Protein AF-A0A9P4JT35-F1 (afdb_monomer_lite)

Foldseek 3Di:
DDDDDPPDPVVVVVVVVCVVCVVVVVVVQPPWDKDKDADDPVRLVVVVVVVCVVPPPQDPDVVSSPVVCLVRIDMDTDHPDLVCVVVVVVVCPVQFPPKAKDAPPDDAQDVQFDQPDPPVVDGRTANHPPDDDTDIGTDDDPPPD

Radius of gyration: 22.61 Å; chains: 1; bounding box: 46×44×70 Å

InterPro domains:
  IPR043519 Nucleotidyltransferase superfamily [G3DSA:3.30.460.10] (8-145)
  IPR043519 Nucleotidyltransferase superfamily [SSF81301] (45-140)

pLDDT: mean 72.27, std 14.77, range [38.88, 90.81]

Organism: NCBI:txid1513339

Secondary structure (DSSP, 8-state):
--------HHHHHHHHHHHHHHHHHHHHHT--EEEEEEPPHHHHHHHHHHHHHHSTT--SSHHHHHHH-TTSEEEEEE-SSGGGHHHHHHHHHHH-EEEEEE--TTT---TT--B----TTS--B-SSTT----EEEEEPPTT--

Structure (mmCIF, N/CA/C/O backbone):
data_AF-A0A9P4JT35-F1
#
_entry.id   AF-A0A9P4JT35-F1
#
loop_
_atom_site.group_PDB
_atom_site.id
_atom_site.type_symbol
_atom_site.label_atom_id
_atom_site.label_alt_id
_atom_site.label_comp_id
_atom_site.label_asym_id
_atom_site.label_entity_id
_atom_site.label_seq_id
_atom_site.pdbx_PDB_ins_code
_atom_site.Cartn_x
_atom_site.Cartn_y
_atom_site.Cartn_z
_atom_site.occupancy
_atom_site.B_iso_or_equiv
_atom_site.auth_seq_id
_atom_site.auth_comp_id
_atom_site.auth_asym_id
_atom_site.auth_atom_id
_atom_site.pdbx_PDB_model_num
ATOM 1 N N . MET A 1 1 ? 5.284 7.180 -50.485 1.00 39.78 1 MET A N 1
ATOM 2 C CA . MET A 1 1 ? 6.537 7.867 -50.864 1.00 39.78 1 MET A CA 1
ATOM 3 C C . MET A 1 1 ? 7.681 7.012 -50.351 1.00 39.78 1 MET A C 1
ATOM 5 O O . MET A 1 1 ? 7.661 6.672 -49.177 1.00 39.78 1 MET A O 1
ATOM 9 N N . ALA A 1 2 ? 8.564 6.560 -51.241 1.00 40.94 2 ALA A N 1
ATOM 10 C CA . ALA A 1 2 ? 9.628 5.609 -50.933 1.00 40.94 2 ALA A CA 1
ATOM 11 C C . ALA A 1 2 ? 10.701 6.253 -50.041 1.00 40.94 2 ALA A C 1
ATOM 13 O O . ALA A 1 2 ? 11.252 7.295 -50.391 1.00 40.94 2 ALA A O 1
ATOM 14 N N . THR A 1 3 ? 10.994 5.642 -48.894 1.00 49.69 3 THR A N 1
ATOM 15 C CA . THR A 1 3 ? 12.192 5.942 -48.106 1.00 49.69 3 THR A CA 1
ATOM 16 C C . THR A 1 3 ? 13.380 5.336 -48.843 1.00 49.69 3 THR A C 1
ATOM 18 O O . THR A 1 3 ? 13.574 4.123 -48.817 1.00 49.69 3 THR A O 1
ATOM 21 N N . ASN A 1 4 ? 14.130 6.165 -49.569 1.00 50.03 4 ASN A N 1
ATOM 22 C CA . ASN A 1 4 ? 15.387 5.748 -50.181 1.00 50.03 4 ASN A CA 1
ATOM 23 C C . ASN A 1 4 ? 16.325 5.217 -49.090 1.00 50.03 4 ASN A C 1
ATOM 25 O O . ASN A 1 4 ? 16.612 5.919 -48.120 1.00 50.03 4 ASN A O 1
ATOM 29 N N . GLY A 1 5 ? 16.744 3.962 -49.259 1.00 60.47 5 GLY A N 1
ATOM 30 C CA . GLY A 1 5 ? 17.575 3.211 -48.330 1.00 60.47 5 GLY A CA 1
ATOM 31 C C . GLY A 1 5 ? 18.949 3.839 -48.145 1.00 60.47 5 GLY A C 1
ATOM 32 O O . GLY A 1 5 ? 19.804 3.765 -49.025 1.00 60.47 5 GLY A O 1
ATOM 33 N N . PHE A 1 6 ? 19.156 4.426 -46.973 1.00 59.66 6 PHE A N 1
ATOM 34 C CA . PHE A 1 6 ? 20.478 4.584 -46.391 1.00 59.66 6 PHE A CA 1
ATOM 35 C C . PHE A 1 6 ? 20.565 3.579 -45.240 1.00 59.66 6 PHE A C 1
ATOM 37 O O . PHE A 1 6 ? 20.232 3.894 -44.100 1.00 59.66 6 PHE A O 1
ATOM 44 N N . GLU A 1 7 ? 20.901 2.333 -45.570 1.00 67.69 7 GLU A N 1
ATOM 45 C CA . GLU A 1 7 ? 21.191 1.299 -44.576 1.00 67.69 7 GLU A CA 1
ATOM 46 C C . GLU A 1 7 ? 22.611 1.540 -44.064 1.00 67.69 7 GLU A C 1
ATOM 48 O O . GLU A 1 7 ? 23.594 1.274 -44.758 1.00 67.69 7 GLU A O 1
ATOM 53 N N . ASP A 1 8 ? 22.724 2.118 -42.870 1.00 81.94 8 ASP A N 1
ATOM 54 C CA . ASP A 1 8 ? 24.012 2.284 -42.208 1.00 81.94 8 ASP A CA 1
ATOM 55 C C . ASP A 1 8 ? 24.445 0.919 -41.630 1.00 81.94 8 ASP A C 1
ATOM 57 O O . ASP A 1 8 ? 23.767 0.383 -40.746 1.00 81.94 8 ASP A O 1
ATOM 61 N N . PRO A 1 9 ? 25.577 0.340 -42.077 1.00 83.81 9 PRO A N 1
ATOM 62 C CA . PRO A 1 9 ? 26.023 -0.978 -41.625 1.00 83.81 9 PRO A CA 1
ATOM 63 C C . PRO A 1 9 ? 26.273 -1.068 -40.114 1.00 83.81 9 PRO A C 1
ATOM 65 O O . PRO A 1 9 ? 26.230 -2.163 -39.545 1.00 83.81 9 PRO A O 1
ATOM 68 N N . LEU A 1 10 ? 26.564 0.057 -39.454 1.00 80.00 10 LEU A N 1
ATOM 69 C CA . LEU A 1 10 ? 26.692 0.136 -38.002 1.00 80.00 10 LEU A CA 1
ATOM 70 C C . LEU A 1 10 ? 25.318 0.022 -37.335 1.00 80.00 10 LEU A C 1
ATOM 72 O O . LEU A 1 10 ? 25.184 -0.700 -36.347 1.00 80.00 10 LEU A O 1
ATOM 76 N N . VAL A 1 11 ? 24.311 0.707 -37.883 1.00 79.56 11 VAL A N 1
ATOM 77 C CA . VAL A 1 11 ? 22.934 0.687 -37.372 1.00 79.56 11 VAL A CA 1
ATOM 78 C C . VAL A 1 11 ? 22.334 -0.706 -37.529 1.00 79.56 11 VAL A C 1
ATOM 80 O O . VAL A 1 11 ? 21.829 -1.249 -36.552 1.00 79.56 11 VAL A O 1
ATOM 83 N N . GLU A 1 12 ? 22.483 -1.341 -38.692 1.00 84.44 12 GLU A N 1
ATOM 84 C CA . GLU A 1 12 ? 21.973 -2.701 -38.919 1.00 84.44 12 GLU A CA 1
ATOM 85 C C . GLU A 1 12 ? 22.660 -3.737 -38.020 1.00 84.44 12 GLU A C 1
ATOM 87 O O . GLU A 1 12 ? 22.011 -4.593 -37.414 1.00 84.44 12 GLU A O 1
ATOM 92 N N . ARG A 1 13 ? 23.983 -3.617 -37.837 1.00 81.38 13 ARG A N 1
ATOM 93 C CA . ARG A 1 13 ? 24.727 -4.473 -36.903 1.00 81.38 13 ARG A CA 1
ATOM 94 C C . ARG A 1 13 ? 24.270 -4.267 -35.462 1.00 81.38 13 ARG A C 1
ATOM 96 O O . ARG A 1 13 ? 24.137 -5.241 -34.721 1.00 81.38 13 ARG A O 1
ATOM 103 N N . PHE A 1 14 ? 24.034 -3.020 -35.063 1.00 81.94 14 PHE A N 1
ATOM 104 C CA . PHE A 1 14 ? 23.521 -2.701 -33.738 1.00 81.94 14 PHE A CA 1
ATOM 105 C C . PHE A 1 14 ? 22.111 -3.261 -33.534 1.00 81.94 14 PHE A C 1
ATOM 107 O O . PHE A 1 14 ? 21.860 -3.866 -32.499 1.00 81.94 14 PHE A O 1
ATOM 114 N N . LEU A 1 15 ? 21.204 -3.117 -34.503 1.00 79.06 15 LEU A N 1
ATOM 115 C CA . LEU A 1 15 ? 19.829 -3.618 -34.408 1.00 79.06 15 LEU A CA 1
ATOM 116 C C . LEU A 1 15 ? 19.773 -5.150 -34.346 1.00 79.06 15 LEU A C 1
ATOM 118 O O . LEU A 1 15 ? 19.041 -5.697 -33.517 1.00 79.06 15 LEU A O 1
ATOM 122 N N . ALA A 1 16 ? 20.596 -5.848 -35.134 1.00 79.31 16 ALA A N 1
ATOM 123 C CA . ALA A 1 16 ? 20.735 -7.303 -35.052 1.00 79.31 16 ALA A CA 1
ATOM 124 C C . ALA A 1 16 ? 21.187 -7.750 -33.648 1.00 79.31 16 ALA A C 1
ATOM 126 O O . ALA A 1 16 ? 20.568 -8.618 -33.032 1.00 79.31 16 ALA A O 1
ATOM 127 N N . GLN A 1 17 ? 22.202 -7.080 -33.089 1.00 73.44 17 GLN A N 1
ATOM 128 C CA . GLN A 1 17 ? 22.671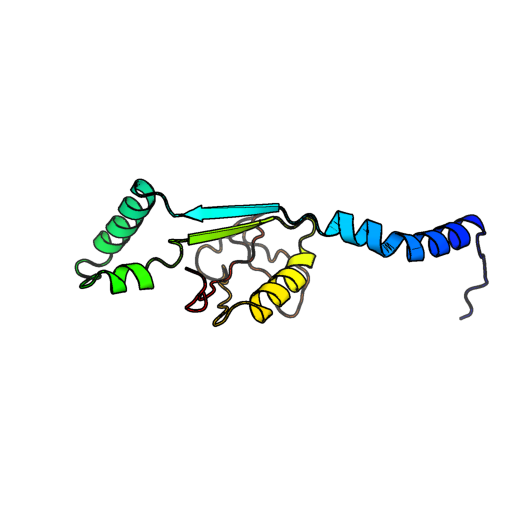 -7.330 -31.721 1.00 73.44 17 GLN A CA 1
ATOM 129 C C . GLN A 1 17 ? 21.651 -6.905 -30.657 1.00 73.44 17 GLN A C 1
ATOM 131 O O . GLN A 1 17 ? 21.573 -7.513 -29.590 1.00 73.44 17 GLN A O 1
ATOM 136 N N . TYR A 1 18 ? 20.867 -5.859 -30.907 1.00 73.44 18 TYR A N 1
ATOM 137 C CA . TYR A 1 18 ? 19.836 -5.384 -29.993 1.00 73.44 18 TYR A CA 1
ATOM 138 C C . TYR A 1 18 ? 18.710 -6.404 -29.863 1.00 73.44 18 TYR A C 1
ATOM 140 O O . TYR A 1 18 ? 18.263 -6.658 -28.749 1.00 73.44 18 TYR A O 1
ATOM 148 N N . HIS A 1 19 ? 18.281 -7.036 -30.959 1.00 62.81 19 HIS A N 1
ATOM 149 C CA . HIS A 1 19 ? 17.286 -8.107 -30.907 1.00 62.81 19 HIS A CA 1
ATOM 150 C C . HIS A 1 19 ? 17.749 -9.274 -30.024 1.00 62.81 19 HIS A C 1
ATOM 152 O O . HIS A 1 19 ? 16.988 -9.719 -29.161 1.00 62.81 19 HIS A O 1
ATOM 158 N N . GLU A 1 20 ? 19.007 -9.695 -30.157 1.00 66.00 20 GLU A N 1
ATOM 159 C CA . GLU A 1 20 ? 19.613 -10.750 -29.331 1.00 66.00 20 GLU A CA 1
ATOM 160 C C . GLU A 1 20 ? 19.746 -10.337 -27.854 1.00 66.00 20 GLU A C 1
ATOM 162 O O . GLU A 1 20 ? 19.465 -11.121 -26.947 1.00 66.00 20 GLU A O 1
ATOM 167 N N . ASN A 1 21 ? 20.097 -9.074 -27.596 1.00 62.62 21 ASN A N 1
ATOM 168 C CA . ASN A 1 21 ? 20.273 -8.528 -26.247 1.00 62.62 21 ASN A CA 1
ATOM 169 C C . ASN A 1 21 ? 18.989 -7.943 -25.638 1.00 62.62 21 ASN A C 1
ATOM 171 O O . ASN A 1 21 ? 18.986 -7.511 -24.483 1.00 62.62 21 ASN A O 1
ATOM 175 N N . SER A 1 22 ? 17.875 -7.938 -26.368 1.00 65.06 22 SER A N 1
ATOM 176 C CA . SER A 1 22 ? 16.617 -7.319 -25.933 1.00 65.06 22 SER A CA 1
ATOM 177 C C . SER A 1 22 ? 16.113 -7.936 -24.628 1.00 65.06 22 SER A C 1
ATOM 179 O O . SER A 1 22 ? 15.671 -7.220 -23.732 1.00 65.06 22 SER A O 1
ATOM 181 N N . ALA A 1 23 ? 16.292 -9.248 -24.451 1.00 63.12 23 ALA A N 1
ATOM 182 C CA . ALA A 1 23 ? 15.984 -9.958 -23.213 1.00 63.12 23 ALA A CA 1
ATOM 183 C C . ALA A 1 23 ? 16.864 -9.514 -22.026 1.00 63.12 23 ALA A C 1
ATOM 185 O O . ALA A 1 23 ? 16.390 -9.465 -20.889 1.00 63.12 23 ALA A O 1
ATOM 186 N N . TYR A 1 24 ? 18.133 -9.168 -22.269 1.00 62.50 24 TYR A N 1
ATOM 187 C CA . TYR A 1 24 ? 19.043 -8.623 -21.256 1.00 62.50 24 TYR A CA 1
ATOM 188 C C . TYR A 1 24 ? 18.620 -7.210 -20.835 1.00 62.50 24 TYR A C 1
ATOM 190 O O . TYR A 1 24 ? 18.478 -6.942 -19.641 1.00 62.50 24 TYR A O 1
ATOM 198 N N . TYR A 1 25 ? 18.302 -6.337 -21.795 1.00 57.97 25 TYR A N 1
ATOM 199 C CA . TYR A 1 25 ? 17.776 -5.001 -21.500 1.00 57.97 25 TYR A CA 1
ATOM 200 C C . TYR A 1 25 ? 16.418 -5.061 -20.786 1.00 57.97 25 TYR A C 1
ATOM 202 O O . TYR A 1 25 ? 16.219 -4.379 -19.783 1.00 57.97 25 TYR A O 1
ATOM 210 N N . GLN A 1 26 ? 15.516 -5.951 -21.205 1.00 57.94 26 GLN A N 1
ATOM 211 C CA . GLN A 1 26 ? 14.250 -6.193 -20.507 1.00 57.94 26 GLN A CA 1
ATOM 212 C C . GLN A 1 26 ? 14.457 -6.723 -19.080 1.00 57.94 26 GLN A C 1
ATOM 214 O O . GLN A 1 26 ? 13.681 -6.393 -18.184 1.00 57.94 26 GLN A O 1
ATOM 219 N N . ARG A 1 27 ? 15.510 -7.512 -18.827 1.00 53.34 27 ARG A N 1
ATOM 220 C CA . ARG A 1 27 ? 15.873 -7.973 -17.477 1.00 53.34 27 ARG A CA 1
ATOM 221 C C . ARG A 1 27 ? 16.397 -6.848 -16.586 1.00 53.34 27 ARG A C 1
ATOM 223 O O . ARG A 1 27 ? 16.006 -6.807 -15.424 1.00 53.34 27 ARG A O 1
ATOM 230 N N . ILE A 1 28 ? 17.209 -5.926 -17.110 1.00 51.50 28 ILE A N 1
ATOM 231 C CA . ILE A 1 28 ? 17.636 -4.721 -16.371 1.00 51.50 28 ILE A CA 1
ATOM 232 C C . ILE A 1 28 ? 16.418 -3.865 -16.002 1.00 51.50 28 ILE A C 1
ATOM 234 O O . ILE A 1 28 ? 16.315 -3.361 -14.886 1.00 51.50 28 ILE A O 1
ATOM 238 N N . VAL A 1 29 ? 15.453 -3.755 -16.915 1.00 52.22 29 VAL A N 1
ATOM 239 C CA . VAL A 1 29 ? 14.215 -2.999 -16.696 1.00 52.22 29 VAL A CA 1
ATOM 240 C C . VAL A 1 29 ? 13.296 -3.647 -15.642 1.00 52.22 29 VAL A C 1
ATOM 242 O O . VAL A 1 29 ? 12.553 -2.943 -14.958 1.00 52.22 29 VAL A O 1
ATOM 245 N N . ARG A 1 30 ? 13.381 -4.969 -15.425 1.00 52.31 30 ARG A N 1
ATOM 246 C CA . ARG A 1 30 ? 12.601 -5.713 -14.410 1.00 52.31 30 ARG A CA 1
ATOM 247 C C . ARG A 1 30 ? 13.052 -5.504 -12.959 1.00 52.31 30 ARG A C 1
ATOM 249 O O . ARG A 1 30 ? 12.561 -6.200 -12.069 1.00 52.31 30 ARG A O 1
ATOM 256 N N . LEU A 1 31 ? 13.940 -4.551 -12.679 1.00 50.75 31 LEU A N 1
ATOM 257 C CA . LEU A 1 31 ? 14.322 -4.182 -11.315 1.00 50.75 31 LEU A CA 1
ATOM 258 C C . LEU A 1 31 ? 13.208 -3.369 -10.632 1.00 50.75 31 LEU A C 1
ATOM 260 O O . LEU A 1 31 ? 13.338 -2.173 -10.381 1.00 50.75 31 LEU A O 1
ATOM 264 N N . ALA A 1 32 ? 12.095 -4.027 -10.315 1.00 58.28 32 ALA A N 1
ATOM 265 C CA . ALA A 1 32 ? 11.129 -3.504 -9.363 1.00 58.28 32 ALA A CA 1
ATOM 266 C C . ALA A 1 32 ? 11.645 -3.791 -7.948 1.00 58.28 32 ALA A C 1
ATOM 268 O O . ALA A 1 32 ? 11.732 -4.944 -7.524 1.00 58.28 32 ALA A O 1
ATOM 269 N N . GLN A 1 33 ? 12.002 -2.743 -7.207 1.00 67.06 33 GLN A N 1
ATOM 270 C CA . GLN A 1 33 ? 12.303 -2.893 -5.786 1.00 67.06 33 GLN A CA 1
ATOM 271 C C . GLN A 1 33 ? 10.992 -2.946 -5.012 1.00 67.06 33 GLN A C 1
ATOM 273 O O . GLN A 1 33 ? 10.114 -2.104 -5.210 1.00 67.06 33 GLN A O 1
ATOM 278 N N . TYR A 1 34 ? 10.857 -3.918 -4.115 1.00 74.69 34 TYR A N 1
ATOM 279 C CA . TYR A 1 34 ? 9.683 -4.029 -3.263 1.00 74.69 34 TYR A CA 1
ATOM 280 C C . TYR A 1 34 ? 10.042 -3.847 -1.792 1.00 74.69 34 TYR A C 1
ATOM 282 O O . TYR A 1 34 ? 11.087 -4.275 -1.311 1.00 74.69 34 TYR A O 1
ATOM 290 N N . THR A 1 35 ? 9.150 -3.200 -1.053 1.00 77.38 35 THR A N 1
ATOM 291 C CA . THR A 1 35 ? 9.218 -3.109 0.408 1.00 77.38 35 THR A CA 1
ATOM 292 C C . THR A 1 35 ? 7.864 -3.486 0.973 1.00 77.38 35 THR A C 1
ATOM 294 O O . THR A 1 35 ? 6.854 -2.901 0.587 1.00 77.38 35 THR A O 1
ATOM 297 N N . TYR A 1 36 ? 7.829 -4.424 1.913 1.00 78.06 36 TYR A N 1
ATOM 298 C CA . TYR A 1 36 ? 6.613 -4.803 2.627 1.00 78.06 36 TYR A CA 1
ATOM 299 C C . TYR A 1 36 ? 6.709 -4.395 4.095 1.00 78.06 36 TYR A C 1
ATOM 301 O O . TYR A 1 36 ? 7.797 -4.276 4.656 1.00 78.06 36 TYR A O 1
ATOM 309 N N . TYR A 1 37 ? 5.565 -4.124 4.718 1.00 75.38 37 TYR A N 1
ATOM 310 C CA . TYR A 1 37 ? 5.516 -3.781 6.132 1.00 75.38 37 TYR A CA 1
ATOM 311 C C . TYR A 1 37 ? 4.180 -4.166 6.767 1.00 75.38 37 TYR A C 1
ATOM 313 O O . TYR A 1 37 ? 3.113 -4.017 6.167 1.00 75.38 37 TYR A O 1
ATOM 321 N N . GLY A 1 38 ? 4.257 -4.590 8.028 1.00 79.44 38 GLY A N 1
ATOM 322 C CA . GLY A 1 38 ? 3.132 -4.567 8.953 1.00 79.44 38 GLY A CA 1
ATOM 323 C C . GLY A 1 38 ? 3.008 -3.185 9.593 1.00 79.44 38 GLY A C 1
ATOM 324 O O . GLY A 1 38 ? 4.003 -2.500 9.858 1.00 79.44 38 GLY A O 1
ATOM 325 N N . LYS A 1 39 ? 1.782 -2.727 9.834 1.00 78.75 39 LYS A N 1
ATOM 326 C CA . LYS A 1 39 ? 1.552 -1.450 10.507 1.00 78.75 39 LYS A CA 1
ATOM 327 C C . LYS A 1 39 ? 2.045 -1.535 11.954 1.00 78.75 39 LYS A C 1
ATOM 329 O O . LYS A 1 39 ? 1.601 -2.389 12.710 1.00 78.75 39 LYS A O 1
ATOM 334 N N . SER A 1 40 ? 2.935 -0.627 12.359 1.00 84.75 40 SER A N 1
ATOM 335 C CA . SER A 1 40 ? 3.478 -0.663 13.721 1.00 84.75 40 SER A CA 1
ATOM 336 C C . SER A 1 40 ? 2.394 -0.411 14.784 1.00 84.75 40 SER A C 1
ATOM 338 O O . SER A 1 40 ? 1.514 0.434 14.555 1.00 84.75 40 SER A O 1
ATOM 340 N N . PRO A 1 41 ? 2.467 -1.060 15.966 1.00 87.19 41 PRO A N 1
ATOM 341 C CA . PRO A 1 41 ? 1.452 -0.914 17.012 1.00 87.19 41 PRO A CA 1
ATOM 342 C C . PRO A 1 41 ? 1.156 0.542 17.416 1.00 87.19 41 PRO A C 1
ATOM 344 O O . PRO A 1 41 ? -0.021 0.901 17.492 1.00 87.19 41 PRO A O 1
ATOM 347 N N . PRO A 1 42 ? 2.150 1.446 17.570 1.00 85.81 42 PRO A N 1
ATOM 348 C CA . PRO A 1 42 ? 1.870 2.847 17.897 1.00 85.81 42 PRO A CA 1
ATOM 349 C C . PRO A 1 42 ? 1.080 3.581 16.802 1.00 85.81 42 PRO A C 1
ATOM 351 O O . PRO A 1 42 ? 0.165 4.355 17.092 1.00 85.81 42 PRO A O 1
ATOM 354 N N . ARG A 1 43 ? 1.395 3.320 15.523 1.00 83.06 43 ARG A N 1
ATOM 355 C CA . ARG A 1 43 ? 0.698 3.929 14.375 1.00 83.06 43 ARG A CA 1
ATOM 356 C C . ARG A 1 43 ? -0.706 3.360 14.203 1.00 83.06 43 ARG A C 1
ATOM 358 O O . ARG A 1 43 ? -1.616 4.103 13.834 1.00 83.06 43 ARG A O 1
ATOM 365 N N . LEU A 1 44 ? -0.882 2.063 14.454 1.00 84.69 44 LEU A N 1
ATOM 366 C CA . LEU A 1 44 ? -2.190 1.416 14.449 1.00 84.69 44 LEU A CA 1
ATOM 367 C C . LEU A 1 44 ? -3.077 1.997 15.553 1.00 84.69 44 LEU A C 1
ATOM 369 O O . LEU A 1 44 ? -4.172 2.468 15.254 1.00 84.69 44 LEU A O 1
ATOM 373 N N . ARG A 1 45 ? -2.557 2.077 16.785 1.00 87.31 45 ARG A N 1
ATOM 374 C CA . ARG A 1 45 ? -3.245 2.682 17.930 1.00 87.31 45 ARG A CA 1
ATOM 375 C C . ARG A 1 45 ? -3.729 4.088 17.593 1.00 87.31 45 ARG A C 1
ATOM 377 O O . ARG A 1 45 ? -4.925 4.354 17.665 1.00 87.31 45 ARG A O 1
ATOM 384 N N . LYS A 1 46 ? -2.827 4.970 17.147 1.00 89.38 46 LYS A N 1
ATOM 385 C CA . LYS A 1 46 ? -3.180 6.343 16.753 1.00 89.38 46 LYS A CA 1
ATOM 386 C C . LYS A 1 46 ? -4.330 6.366 15.736 1.00 89.38 46 LYS A C 1
ATOM 388 O O . LYS A 1 46 ? -5.309 7.076 15.944 1.00 89.38 46 LYS A O 1
ATOM 393 N N . LYS A 1 47 ? -4.248 5.542 14.686 1.00 86.38 47 LYS A N 1
ATOM 394 C CA . LYS A 1 47 ? -5.255 5.481 13.618 1.00 86.38 47 LYS A CA 1
ATOM 395 C C . LYS A 1 47 ? -6.625 4.997 14.108 1.00 86.38 47 LYS A C 1
ATOM 397 O O . LYS A 1 47 ? -7.633 5.570 13.704 1.00 86.38 47 LYS A O 1
ATOM 402 N N . ILE A 1 48 ? -6.668 3.971 14.961 1.00 89.44 48 ILE A N 1
ATOM 403 C CA . ILE A 1 48 ? -7.915 3.447 15.544 1.00 89.44 48 ILE A CA 1
ATOM 404 C C . ILE A 1 48 ? -8.572 4.518 16.421 1.00 89.44 48 ILE A C 1
ATOM 406 O O . ILE A 1 48 ? -9.744 4.836 16.232 1.00 89.44 48 ILE A O 1
ATOM 410 N N . TYR A 1 49 ? -7.812 5.146 17.324 1.00 89.69 49 TYR A N 1
ATOM 411 C CA . TYR A 1 49 ? -8.356 6.175 18.215 1.00 89.69 49 TYR A CA 1
ATOM 412 C C . TYR A 1 49 ? -8.801 7.439 17.471 1.00 89.69 49 TYR A C 1
ATOM 414 O O . TYR A 1 49 ? -9.815 8.031 17.830 1.00 89.69 49 TYR A O 1
ATOM 422 N N . GLU A 1 50 ? -8.105 7.852 16.410 1.00 90.50 50 GLU A N 1
ATOM 423 C CA . GLU A 1 50 ? -8.563 8.950 15.547 1.00 90.50 50 GLU A CA 1
ATOM 424 C C . GLU A 1 50 ? -9.914 8.652 14.884 1.00 90.50 50 GLU A C 1
ATOM 426 O O . GLU A 1 50 ? -10.725 9.563 14.717 1.00 90.50 50 GLU A O 1
ATOM 431 N N . ARG A 1 51 ? -10.180 7.393 14.517 1.00 88.50 51 ARG A N 1
ATOM 432 C CA . ARG A 1 51 ? -11.472 6.980 13.951 1.00 88.50 51 ARG A CA 1
ATOM 433 C C . ARG A 1 51 ? -12.558 6.886 15.015 1.00 88.50 51 ARG A C 1
ATOM 435 O O . ARG A 1 51 ? -13.646 7.405 14.785 1.00 88.50 51 ARG A O 1
ATOM 442 N N . LEU A 1 52 ? -12.245 6.328 16.185 1.00 87.50 52 LEU A N 1
ATOM 443 C CA . LEU A 1 52 ? -13.164 6.292 17.328 1.00 87.50 52 LEU A CA 1
ATOM 444 C C . LEU A 1 52 ? -13.577 7.692 17.787 1.00 87.50 52 LEU A C 1
ATOM 446 O O . LEU A 1 52 ? -14.740 7.908 18.095 1.00 87.50 52 LEU A O 1
ATOM 450 N N . ARG A 1 53 ? -12.661 8.669 17.775 1.00 90.00 53 ARG A N 1
ATOM 451 C CA . ARG A 1 53 ? -12.995 10.069 18.089 1.00 90.00 53 ARG A CA 1
ATOM 452 C C . ARG A 1 53 ? -14.008 10.673 17.118 1.00 90.00 53 ARG A C 1
ATOM 454 O O . ARG A 1 53 ? -14.806 11.505 17.526 1.00 90.00 53 ARG A O 1
ATOM 461 N N . LYS A 1 54 ? -13.964 10.279 15.843 1.00 90.81 54 LYS A N 1
ATOM 462 C CA . LYS A 1 54 ? -14.900 10.757 14.812 1.00 90.81 54 LYS A CA 1
ATOM 463 C C . LYS A 1 54 ? -16.245 10.033 14.858 1.00 90.81 54 LYS A C 1
ATOM 465 O O . LYS A 1 54 ? -17.248 10.616 14.472 1.00 90.81 54 LYS A O 1
ATOM 470 N N . ALA A 1 55 ? -16.251 8.774 15.287 1.00 88.88 55 ALA A N 1
ATOM 471 C CA . ALA A 1 55 ? -17.446 7.948 15.408 1.00 88.88 55 ALA A CA 1
ATOM 472 C C . ALA A 1 55 ? -17.327 7.036 16.644 1.00 88.88 55 ALA A C 1
ATOM 474 O O . ALA A 1 55 ? -16.831 5.906 16.532 1.00 88.88 55 ALA A O 1
ATOM 475 N N . PRO A 1 56 ? -17.742 7.519 17.830 1.00 88.50 56 PRO A N 1
ATOM 476 C CA . PRO A 1 56 ? -17.755 6.709 19.043 1.00 88.50 56 PRO A CA 1
ATOM 477 C C . PRO A 1 56 ? -18.635 5.464 18.864 1.00 88.50 56 PRO A C 1
ATOM 479 O O . PRO A 1 56 ? -19.699 5.537 18.258 1.00 88.50 56 PRO A O 1
ATOM 482 N N . GLY A 1 57 ? -18.182 4.309 19.358 1.00 86.38 57 GLY A N 1
ATOM 483 C CA . GLY A 1 57 ? -18.922 3.042 19.240 1.00 86.38 57 GLY A CA 1
ATOM 484 C C . GLY A 1 57 ? -18.865 2.362 17.863 1.00 86.38 57 GLY A C 1
ATOM 485 O O . GLY A 1 57 ? -19.587 1.395 17.641 1.00 86.38 57 GLY A O 1
ATOM 486 N N . ARG A 1 58 ? -18.009 2.833 16.940 1.00 88.75 58 ARG A N 1
ATOM 487 C CA . ARG A 1 58 ? -17.851 2.261 15.585 1.00 88.75 58 ARG A CA 1
ATOM 488 C C . ARG A 1 58 ? -17.443 0.784 15.566 1.00 88.75 58 ARG A C 1
ATOM 490 O O . ARG A 1 58 ? -17.814 0.089 14.630 1.00 88.75 58 ARG A O 1
ATOM 497 N N . TYR A 1 59 ? -16.657 0.336 16.539 1.00 89.75 59 TYR A N 1
ATOM 498 C CA . TYR A 1 59 ? -16.151 -1.035 16.600 1.00 89.75 59 TYR A CA 1
ATOM 499 C C . TYR A 1 59 ? -16.852 -1.781 17.732 1.00 89.75 59 TYR A C 1
ATOM 501 O O . TYR A 1 59 ? -16.790 -1.342 18.882 1.00 89.75 59 TYR A O 1
ATOM 509 N N . LYS A 1 60 ? -17.519 -2.883 17.395 1.00 89.31 60 LYS A N 1
ATOM 510 C CA . LYS A 1 60 ? -18.165 -3.809 18.334 1.00 89.31 60 LYS A CA 1
ATOM 511 C C . LYS A 1 60 ? -17.372 -5.108 18.459 1.00 89.31 60 LYS A C 1
ATOM 513 O O . LYS A 1 60 ? -17.404 -5.738 19.510 1.00 89.31 60 LYS A O 1
ATOM 518 N N . THR A 1 61 ? -16.658 -5.480 17.402 1.00 87.75 61 THR A N 1
ATOM 519 C CA . THR A 1 61 ? -15.843 -6.693 17.289 1.00 87.75 61 THR A CA 1
ATOM 520 C C . THR A 1 61 ? -14.440 -6.367 16.770 1.00 87.75 61 THR A C 1
ATOM 522 O O . THR A 1 61 ? -14.181 -5.266 16.270 1.00 87.75 61 THR A O 1
ATOM 525 N N . GLU A 1 62 ? -13.508 -7.316 16.889 1.00 82.38 62 GLU A N 1
ATOM 526 C CA . GLU A 1 62 ? -12.179 -7.181 16.280 1.00 82.38 62 GLU A CA 1
ATOM 527 C C . GLU A 1 62 ? -12.253 -7.193 14.749 1.00 82.38 62 GLU A C 1
ATOM 529 O O . GLU A 1 62 ? -11.473 -6.516 14.074 1.00 82.38 62 GLU A O 1
ATOM 534 N N . GLU A 1 63 ? -13.214 -7.928 14.199 1.00 82.25 63 GLU A N 1
ATOM 535 C CA . GLU A 1 63 ? -13.492 -8.025 12.770 1.00 82.25 63 GLU A CA 1
ATOM 536 C C . GLU A 1 63 ? -13.847 -6.652 12.193 1.00 82.25 63 GLU A C 1
ATOM 538 O O . GLU A 1 63 ? -13.274 -6.265 11.175 1.00 82.25 63 GLU A O 1
ATOM 543 N N . ASP A 1 64 ? -14.639 -5.844 12.911 1.00 84.38 64 ASP A N 1
ATOM 544 C CA . ASP A 1 64 ? -14.948 -4.465 12.504 1.00 84.38 64 ASP A CA 1
ATOM 545 C C . ASP A 1 64 ? -13.675 -3.617 12.322 1.00 84.38 64 ASP A C 1
ATOM 547 O O . ASP A 1 64 ? -13.600 -2.745 11.451 1.00 84.38 64 ASP A O 1
ATOM 551 N N . ILE A 1 65 ? -12.644 -3.858 13.141 1.00 84.75 65 ILE A N 1
ATOM 552 C CA . ILE A 1 65 ? -11.356 -3.159 13.041 1.00 84.75 65 ILE A CA 1
ATOM 553 C C . ILE A 1 65 ? -10.566 -3.678 11.837 1.00 84.75 65 ILE A C 1
ATOM 555 O O . ILE A 1 65 ? -9.995 -2.872 11.095 1.00 84.75 65 ILE A O 1
ATOM 559 N N . LYS A 1 66 ? -10.522 -5.000 11.630 1.00 81.12 66 LYS A N 1
ATOM 560 C CA . LYS A 1 66 ? -9.816 -5.627 10.499 1.00 81.12 66 LYS A CA 1
ATOM 561 C C . LYS A 1 66 ? -10.401 -5.175 9.158 1.00 81.12 66 LYS A C 1
ATOM 563 O O . LYS A 1 66 ? -9.644 -4.842 8.248 1.00 81.12 66 LYS A O 1
ATOM 568 N N . GLU A 1 67 ? -11.725 -5.092 9.055 1.00 82.75 67 GLU A N 1
ATOM 569 C CA . GLU A 1 67 ? -12.419 -4.638 7.846 1.00 82.75 67 GLU A CA 1
ATOM 570 C C . GLU A 1 67 ? -12.223 -3.137 7.584 1.00 82.75 67 GLU A C 1
ATOM 572 O O . GLU A 1 67 ? -12.026 -2.702 6.444 1.00 82.75 67 GLU A O 1
ATOM 577 N N . ASP A 1 68 ? -12.219 -2.319 8.637 1.00 84.00 68 ASP A N 1
ATOM 578 C CA . ASP A 1 68 ? -12.078 -0.870 8.518 1.00 84.00 68 ASP A CA 1
ATOM 579 C C . ASP A 1 68 ? -10.620 -0.437 8.241 1.00 84.00 68 ASP A C 1
ATOM 581 O O . ASP A 1 68 ? -10.351 0.490 7.452 1.00 84.00 68 ASP A O 1
ATOM 585 N N . ILE A 1 69 ? -9.640 -1.088 8.877 1.00 84.25 69 ILE A N 1
ATOM 586 C CA . ILE A 1 69 ? -8.209 -0.784 8.740 1.00 84.25 69 ILE A CA 1
ATOM 587 C C . ILE A 1 69 ? -7.596 -1.600 7.594 1.00 84.25 69 ILE A C 1
ATOM 589 O O . ILE A 1 69 ? -6.846 -2.547 7.770 1.00 84.25 69 ILE A O 1
ATOM 593 N N . VAL A 1 70 ? -7.830 -1.133 6.373 1.00 80.25 70 VAL A N 1
ATOM 594 C CA . VAL A 1 70 ? -7.373 -1.796 5.134 1.00 80.25 70 VAL A CA 1
ATOM 595 C C . VAL A 1 70 ? -5.850 -1.848 4.892 1.00 80.25 70 VAL A C 1
ATOM 597 O O . VAL A 1 70 ? -5.419 -2.349 3.863 1.00 80.25 70 VAL A O 1
ATOM 600 N N . ASP A 1 71 ? -5.031 -1.232 5.747 1.00 78.69 71 ASP A N 1
ATOM 601 C CA . ASP A 1 71 ? -3.574 -1.086 5.572 1.00 78.69 71 ASP A CA 1
ATOM 602 C C . ASP A 1 71 ? -2.789 -1.681 6.752 1.00 78.69 71 ASP A C 1
ATOM 604 O O . ASP A 1 71 ? -1.754 -1.135 7.154 1.00 78.69 71 ASP A O 1
ATOM 608 N N . LEU A 1 72 ? -3.314 -2.763 7.337 1.00 82.38 72 LEU A N 1
ATOM 609 C CA . LEU A 1 72 ? -2.621 -3.552 8.361 1.00 82.38 72 LEU A CA 1
ATOM 610 C C . LEU A 1 72 ? -1.332 -4.166 7.806 1.00 82.38 72 LEU A C 1
ATOM 612 O O . LEU A 1 72 ? -0.289 -4.074 8.451 1.00 82.38 72 LEU A O 1
ATOM 616 N N . ALA A 1 73 ? -1.402 -4.700 6.589 1.00 81.44 73 ALA A N 1
ATOM 617 C CA . ALA A 1 73 ? -0.260 -5.095 5.781 1.00 81.44 73 ALA A CA 1
ATOM 618 C C . ALA A 1 73 ? -0.235 -4.256 4.499 1.00 81.44 73 ALA A C 1
ATOM 620 O O . ALA A 1 73 ? -1.282 -3.892 3.958 1.00 81.44 73 ALA A O 1
ATOM 621 N N . GLY A 1 74 ? 0.959 -3.924 4.020 1.00 83.75 74 GLY A N 1
ATOM 622 C CA . GLY A 1 74 ? 1.125 -3.200 2.767 1.00 83.75 74 GLY A CA 1
ATOM 623 C C . GLY A 1 74 ? 2.443 -3.532 2.090 1.00 83.75 74 GLY A C 1
ATOM 624 O O . GLY A 1 74 ? 3.450 -3.767 2.756 1.00 83.75 74 GLY A O 1
ATOM 625 N N . ALA A 1 75 ? 2.428 -3.501 0.762 1.00 83.50 75 ALA A N 1
ATOM 626 C CA . ALA A 1 75 ? 3.611 -3.588 -0.078 1.00 83.50 75 ALA A CA 1
ATOM 627 C C . ALA A 1 75 ? 3.724 -2.321 -0.933 1.00 83.50 75 ALA A C 1
ATOM 629 O O . ALA A 1 75 ? 2.721 -1.760 -1.377 1.00 83.50 75 ALA A O 1
ATOM 630 N N . ARG A 1 76 ? 4.953 -1.858 -1.141 1.00 86.88 76 ARG A N 1
ATOM 631 C CA . ARG A 1 76 ? 5.304 -0.828 -2.116 1.00 86.88 76 ARG A CA 1
ATOM 632 C C . ARG A 1 76 ? 6.147 -1.478 -3.187 1.00 86.88 76 ARG A C 1
ATOM 634 O O . ARG A 1 76 ? 7.095 -2.178 -2.850 1.00 86.88 76 ARG A O 1
ATOM 641 N N . ILE A 1 77 ? 5.802 -1.215 -4.437 1.00 85.06 77 ILE A N 1
ATOM 642 C CA . ILE A 1 77 ? 6.559 -1.648 -5.605 1.00 85.06 77 ILE A CA 1
ATOM 643 C C . ILE A 1 77 ? 7.055 -0.368 -6.264 1.00 85.06 77 ILE A C 1
ATOM 645 O O . ILE A 1 77 ? 6.255 0.424 -6.761 1.00 85.06 77 ILE A O 1
ATOM 649 N N . ALA A 1 78 ? 8.359 -0.125 -6.184 1.00 84.44 78 ALA A N 1
ATOM 650 C CA . ALA A 1 78 ? 8.997 0.975 -6.881 1.00 84.44 78 ALA A CA 1
ATOM 651 C C . ALA A 1 78 ? 9.160 0.584 -8.350 1.00 84.44 78 ALA A C 1
ATOM 653 O O . ALA A 1 78 ? 9.696 -0.481 -8.663 1.00 84.44 78 ALA A O 1
ATOM 654 N N . LEU A 1 79 ? 8.672 1.443 -9.238 1.00 80.25 79 LEU A N 1
ATOM 655 C CA . LEU A 1 79 ? 8.758 1.244 -10.677 1.00 80.25 79 LEU A CA 1
ATOM 656 C C . LEU A 1 79 ? 9.878 2.108 -11.233 1.00 80.25 79 LEU A C 1
ATOM 658 O O . LEU A 1 79 ? 9.996 3.276 -10.870 1.00 80.25 79 LEU A O 1
ATOM 662 N N . TYR A 1 80 ? 10.670 1.531 -12.131 1.00 76.94 80 TYR A N 1
ATOM 663 C CA . TYR A 1 80 ? 11.711 2.272 -12.833 1.00 76.94 80 TYR A CA 1
ATOM 664 C C . TYR A 1 80 ? 11.120 3.295 -13.816 1.00 76.94 80 TYR A C 1
ATOM 666 O O . TYR A 1 80 ? 11.565 4.437 -13.861 1.00 76.94 80 TYR A O 1
ATOM 674 N N . LEU A 1 81 ? 10.075 2.905 -14.556 1.00 77.94 81 LEU A N 1
ATOM 675 C CA . LEU A 1 81 ? 9.301 3.798 -15.420 1.00 77.94 81 LEU A CA 1
ATOM 676 C C . LEU A 1 81 ? 7.843 3.837 -14.959 1.00 77.94 81 LEU A C 1
ATOM 678 O O . LEU A 1 81 ? 7.297 2.779 -14.622 1.00 77.94 81 LEU A O 1
ATOM 682 N N . PRO A 1 82 ? 7.182 5.010 -15.002 1.00 72.75 82 PRO A N 1
ATOM 683 C CA . PRO A 1 82 ? 5.767 5.128 -14.671 1.00 72.75 82 PRO A CA 1
ATOM 684 C C . PRO A 1 82 ? 4.907 4.136 -15.456 1.00 72.75 82 PRO A C 1
ATOM 686 O O . PRO A 1 82 ? 4.103 3.432 -14.858 1.00 72.75 82 PRO A O 1
ATOM 689 N N . THR A 1 83 ? 5.136 3.997 -16.765 1.00 75.19 83 THR A N 1
ATOM 690 C CA . THR A 1 83 ? 4.349 3.160 -17.693 1.00 75.19 83 THR A CA 1
ATOM 691 C C . THR A 1 83 ? 4.283 1.675 -17.318 1.00 75.19 83 THR A C 1
ATOM 693 O O . THR A 1 83 ? 3.308 1.005 -17.661 1.00 75.19 83 THR A O 1
ATOM 696 N N . HIS A 1 84 ? 5.247 1.156 -16.547 1.00 80.44 84 HIS A N 1
ATOM 697 C CA . HIS A 1 84 ? 5.241 -0.239 -16.085 1.00 80.44 84 HIS A CA 1
ATOM 698 C C . HIS A 1 84 ? 4.115 -0.552 -15.095 1.00 80.44 84 HIS A C 1
ATOM 700 O O . HIS A 1 84 ? 3.859 -1.722 -14.801 1.00 80.44 84 HIS A O 1
ATOM 706 N N . TRP A 1 85 ? 3.404 0.463 -14.593 1.00 80.12 85 TRP A N 1
ATOM 707 C CA . TRP A 1 85 ? 2.288 0.259 -13.675 1.00 80.12 85 TRP A CA 1
ATOM 708 C C . TRP A 1 85 ? 1.214 -0.661 -14.276 1.00 80.12 85 TRP A C 1
ATOM 710 O O . TRP A 1 85 ? 0.659 -1.485 -13.548 1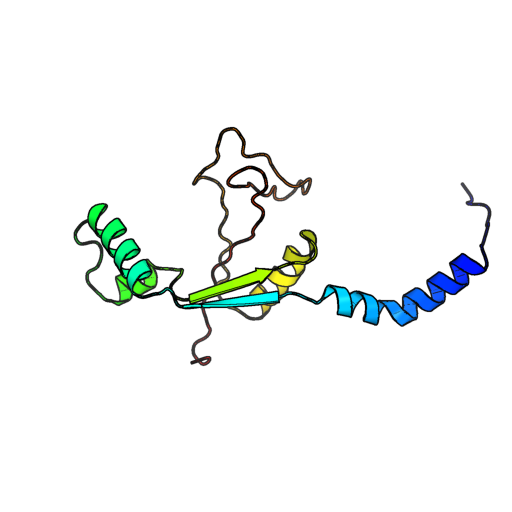.00 80.12 85 TRP A O 1
ATOM 720 N N . LYS A 1 86 ? 0.959 -0.580 -15.595 1.00 82.50 86 LYS A N 1
ATOM 721 C CA . LYS A 1 86 ? -0.044 -1.409 -16.292 1.00 82.50 86 LYS A CA 1
ATOM 722 C C . LYS A 1 86 ? 0.318 -2.897 -16.215 1.00 82.50 86 LYS A C 1
ATOM 724 O O . LYS A 1 86 ? -0.532 -3.727 -15.896 1.00 82.50 86 LYS A O 1
ATOM 729 N N . GLU A 1 87 ? 1.589 -3.229 -16.438 1.00 82.94 87 GLU A N 1
ATOM 730 C CA . GLU A 1 87 ? 2.090 -4.604 -16.358 1.00 82.94 87 GLU A CA 1
ATOM 731 C C . GLU A 1 87 ? 2.065 -5.139 -14.922 1.00 82.94 87 GLU A C 1
ATOM 733 O O . GLU A 1 87 ? 1.573 -6.243 -14.688 1.00 82.94 87 GLU A O 1
ATOM 738 N N . VAL A 1 88 ? 2.512 -4.344 -13.946 1.00 83.88 88 VAL A N 1
ATOM 739 C CA . VAL A 1 88 ? 2.459 -4.743 -12.531 1.00 83.88 88 VAL A CA 1
ATOM 740 C C . VAL A 1 88 ? 1.017 -4.959 -12.075 1.00 83.88 88 VAL A C 1
ATOM 742 O O . VAL A 1 88 ? 0.721 -5.949 -11.408 1.00 83.88 88 VAL A O 1
ATOM 745 N N . MET A 1 89 ? 0.090 -4.088 -12.477 1.00 84.12 89 MET A N 1
ATOM 746 C CA . MET A 1 89 ? -1.329 -4.256 -12.166 1.00 84.12 89 MET A CA 1
ATOM 747 C C . MET A 1 89 ? -1.936 -5.498 -12.820 1.00 84.12 89 MET A C 1
ATOM 749 O O . MET A 1 89 ? -2.794 -6.124 -12.199 1.00 84.12 89 MET A O 1
ATOM 753 N N . ARG A 1 90 ? -1.501 -5.876 -14.030 1.00 85.06 90 ARG A N 1
ATOM 754 C CA . ARG A 1 90 ? -1.893 -7.146 -14.662 1.00 85.06 90 ARG A CA 1
ATOM 755 C C . ARG A 1 90 ? -1.442 -8.330 -13.808 1.00 85.06 90 ARG A C 1
ATOM 757 O O . ARG A 1 90 ? -2.286 -9.102 -13.375 1.00 85.06 90 ARG A O 1
ATOM 764 N N . VAL A 1 91 ? -0.157 -8.388 -13.445 1.00 85.62 91 VAL A N 1
ATOM 765 C CA . VAL A 1 91 ? 0.384 -9.453 -12.577 1.00 85.62 91 VAL A CA 1
ATOM 766 C C . VAL A 1 91 ? -0.378 -9.538 -11.249 1.00 85.62 91 VAL A C 1
ATOM 768 O O . VAL A 1 91 ? -0.715 -10.631 -10.800 1.00 85.62 91 VAL A O 1
ATOM 771 N N . ILE A 1 92 ? -0.700 -8.401 -10.624 1.00 85.19 92 ILE A N 1
ATOM 772 C CA . ILE A 1 92 ? -1.486 -8.379 -9.382 1.00 85.19 92 ILE A CA 1
ATOM 773 C C . ILE A 1 92 ? -2.897 -8.950 -9.603 1.00 85.19 92 ILE A C 1
ATOM 775 O O . ILE A 1 92 ? -3.357 -9.753 -8.796 1.00 85.19 92 ILE A O 1
ATOM 779 N N . LYS A 1 93 ? -3.587 -8.564 -10.682 1.00 85.94 93 LYS A N 1
ATOM 780 C CA . LYS A 1 93 ? -4.935 -9.068 -11.000 1.00 85.94 93 LYS A CA 1
ATOM 781 C C . LYS A 1 93 ? -4.952 -10.563 -11.310 1.00 85.94 93 LYS A C 1
ATOM 783 O O . LYS A 1 93 ? -5.906 -11.230 -10.929 1.00 85.94 93 LYS A O 1
ATOM 788 N N . ASP A 1 94 ? -3.899 -11.076 -11.937 1.00 85.62 94 ASP A N 1
ATOM 789 C CA . ASP A 1 94 ? -3.799 -12.493 -12.294 1.00 85.62 94 ASP A CA 1
ATOM 790 C C . ASP A 1 94 ? -3.562 -13.384 -11.061 1.00 85.62 94 ASP A C 1
ATOM 792 O O . ASP A 1 94 ? -4.008 -14.529 -11.023 1.00 85.62 94 ASP A O 1
ATOM 796 N N . ASN A 1 95 ? -2.882 -12.862 -10.032 1.00 83.50 95 ASN A N 1
ATOM 797 C CA . ASN A 1 95 ? -2.478 -13.639 -8.853 1.00 83.50 95 ASN A CA 1
ATOM 798 C C . ASN A 1 95 ? -3.382 -13.435 -7.625 1.00 83.50 95 ASN A C 1
ATOM 800 O O . ASN A 1 95 ? -3.439 -14.304 -6.752 1.00 83.50 95 ASN A O 1
ATOM 804 N N . PHE A 1 96 ? -4.090 -12.306 -7.527 1.00 83.62 96 PHE A N 1
ATOM 805 C CA . PHE A 1 96 ? -4.900 -11.964 -6.357 1.00 83.62 96 PHE A CA 1
ATOM 806 C C . PHE A 1 96 ? -6.376 -11.782 -6.700 1.00 83.62 96 PHE A C 1
ATOM 808 O O . PHE A 1 96 ? -6.743 -11.163 -7.696 1.00 83.62 96 PHE A O 1
ATOM 815 N N . LYS A 1 97 ? -7.252 -12.255 -5.808 1.00 80.19 97 LYS A N 1
ATOM 816 C CA . LYS A 1 97 ? -8.698 -12.045 -5.931 1.00 80.19 97 LYS A CA 1
ATOM 817 C C . LYS A 1 97 ? -9.109 -10.694 -5.342 1.00 80.19 97 LYS A C 1
ATOM 819 O O . LYS A 1 97 ? -8.524 -10.198 -4.377 1.00 80.19 97 LYS A O 1
ATOM 824 N N . GLY A 1 98 ? -10.167 -10.110 -5.906 1.00 78.31 98 GLY A N 1
ATOM 825 C CA . GLY A 1 98 ? -10.788 -8.895 -5.371 1.00 78.31 98 GLY A CA 1
ATOM 826 C C . GLY A 1 98 ? -9.869 -7.672 -5.395 1.00 78.31 98 GLY A C 1
ATOM 827 O O . GLY A 1 98 ? -9.838 -6.922 -4.421 1.00 78.31 98 GLY A O 1
ATOM 828 N N . VAL A 1 99 ? -9.107 -7.487 -6.480 1.00 83.31 99 VAL A N 1
ATOM 829 C CA . VAL A 1 99 ? -8.263 -6.301 -6.665 1.00 83.31 99 VAL A CA 1
ATOM 830 C C . VAL A 1 99 ? -9.146 -5.067 -6.826 1.00 83.31 99 VAL A C 1
ATOM 832 O O . VAL A 1 99 ? -9.835 -4.916 -7.831 1.00 83.31 99 VAL A O 1
ATOM 835 N N . ILE A 1 100 ? -9.114 -4.174 -5.839 1.00 83.44 100 ILE A N 1
ATOM 836 C CA . ILE A 1 100 ? -9.872 -2.920 -5.841 1.00 83.44 100 ILE A CA 1
ATOM 837 C C . ILE A 1 100 ? -8.879 -1.772 -6.051 1.00 83.44 100 ILE A C 1
ATOM 839 O O . ILE A 1 100 ? -8.097 -1.479 -5.134 1.00 83.44 100 ILE A O 1
ATOM 843 N N . PRO A 1 101 ? -8.875 -1.116 -7.228 1.00 80.25 101 PRO A N 1
ATOM 844 C CA . PRO A 1 101 ? -8.141 0.125 -7.432 1.00 80.25 101 PRO A CA 1
ATOM 845 C C . PRO A 1 101 ? -8.616 1.173 -6.430 1.00 80.25 101 PRO A C 1
ATOM 847 O O . PRO A 1 101 ? -9.799 1.259 -6.100 1.00 80.25 101 PRO A O 1
ATOM 850 N N . LYS A 1 102 ? -7.683 1.958 -5.903 1.00 74.81 102 LYS A N 1
ATOM 851 C CA . LYS A 1 102 ? -8.001 3.064 -5.014 1.00 74.81 102 LYS A CA 1
ATOM 852 C C . LYS A 1 102 ? -7.545 4.350 -5.665 1.00 74.81 102 LYS A C 1
ATOM 854 O O . LYS A 1 102 ? -6.386 4.744 -5.523 1.00 74.81 102 LYS A O 1
ATOM 859 N N . ASP A 1 103 ? -8.496 5.019 -6.293 1.00 63.66 103 ASP A N 1
ATOM 860 C CA . ASP A 1 103 ? -8.244 6.326 -6.863 1.00 63.66 103 ASP A CA 1
ATOM 861 C C . ASP A 1 103 ? -8.001 7.357 -5.766 1.00 63.66 103 ASP A C 1
ATOM 863 O O . ASP A 1 103 ? -8.538 7.312 -4.649 1.00 63.66 103 ASP A O 1
ATOM 867 N N . HIS A 1 104 ? -7.128 8.300 -6.091 1.00 58.03 104 HIS A N 1
ATOM 868 C CA . HIS A 1 104 ? -6.877 9.474 -5.270 1.00 58.03 104 HIS A CA 1
ATOM 869 C C . HIS A 1 104 ? -7.930 10.566 -5.466 1.00 58.03 104 HIS A C 1
ATOM 871 O O . HIS A 1 104 ? -7.993 11.485 -4.638 1.00 58.03 104 HIS A O 1
ATOM 877 N N . ALA A 1 105 ? -8.766 10.417 -6.498 1.00 48.00 105 ALA A N 1
ATOM 878 C CA . ALA A 1 105 ? -9.857 1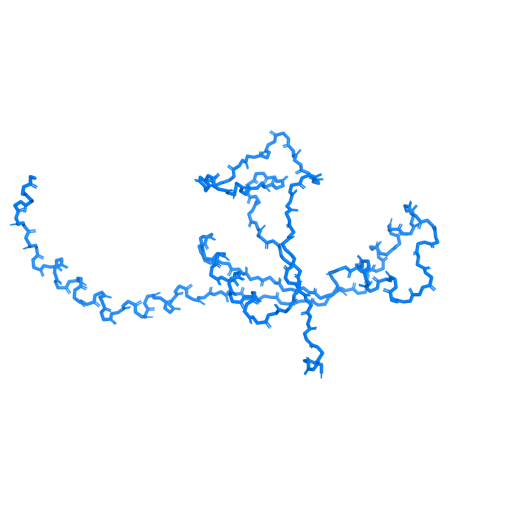1.308 -6.840 1.00 48.00 105 ALA A CA 1
ATOM 879 C C . ALA A 1 105 ? -10.743 11.569 -5.611 1.00 48.00 105 ALA A C 1
ATOM 881 O O . ALA A 1 105 ? -11.307 10.659 -5.002 1.00 48.00 105 ALA A O 1
ATOM 882 N N . GLY A 1 106 ? -10.806 12.834 -5.200 1.00 45.62 106 GLY A N 1
ATOM 883 C CA . GLY A 1 106 ? -11.782 13.311 -4.223 1.00 45.62 106 GLY A CA 1
ATOM 884 C C . GLY A 1 106 ? -11.333 13.430 -2.765 1.00 45.62 106 GLY A C 1
ATOM 885 O O . GLY A 1 106 ? -12.139 13.889 -1.963 1.00 45.62 106 GLY A O 1
ATOM 886 N N . LYS A 1 107 ? -10.095 13.076 -2.366 1.00 45.09 107 LYS A N 1
ATOM 887 C CA . LYS A 1 107 ? -9.668 13.286 -0.955 1.00 45.09 107 LYS A CA 1
ATOM 888 C C . LYS A 1 107 ? -8.724 14.443 -0.674 1.00 45.09 107 LYS A C 1
ATOM 890 O O . LYS A 1 107 ? -8.734 14.890 0.460 1.00 45.09 107 LYS A O 1
ATOM 895 N N . HIS A 1 108 ? -7.976 14.933 -1.651 1.00 41.56 108 HIS A N 1
ATOM 896 C CA . HIS A 1 108 ? -7.171 16.155 -1.561 1.00 41.56 108 HIS A CA 1
ATOM 897 C C . HIS A 1 108 ? -6.827 16.550 -2.998 1.00 41.56 108 HIS A C 1
ATOM 899 O O . HIS A 1 108 ? -5.742 16.239 -3.466 1.00 41.56 108 HIS A O 1
ATOM 905 N N . ILE A 1 109 ? -7.783 17.109 -3.736 1.00 48.81 109 ILE A N 1
ATOM 906 C CA . ILE A 1 109 ? -7.443 17.868 -4.941 1.00 48.81 109 ILE A CA 1
ATOM 907 C C . ILE A 1 109 ? -7.086 19.245 -4.388 1.00 48.81 109 ILE A C 1
ATOM 909 O O . ILE A 1 109 ? -7.972 19.997 -3.986 1.00 48.81 109 ILE A O 1
ATOM 913 N N . THR A 1 110 ? -5.795 19.516 -4.196 1.00 49.41 110 THR A N 1
ATOM 914 C CA . THR A 1 110 ? -5.354 20.896 -3.969 1.00 49.41 110 THR A CA 1
ATOM 915 C C . THR A 1 110 ? -5.538 21.665 -5.279 1.00 49.41 110 THR A C 1
ATOM 917 O O . THR A 1 110 ? -5.627 21.052 -6.341 1.00 49.41 110 THR A O 1
ATOM 920 N N . ALA A 1 111 ? -5.587 22.998 -5.242 1.00 51.09 111 ALA A N 1
ATOM 921 C CA . ALA A 1 111 ? -5.664 23.816 -6.463 1.00 51.09 111 ALA A CA 1
ATOM 922 C C . ALA A 1 111 ? -4.492 23.564 -7.449 1.00 51.09 111 ALA A C 1
ATOM 924 O O . ALA A 1 111 ? -4.531 24.008 -8.587 1.00 51.09 111 ALA A O 1
ATOM 925 N N . GLU A 1 112 ? -3.473 22.823 -7.004 1.00 49.09 112 GLU A N 1
ATOM 926 C CA . GLU A 1 112 ? -2.242 22.445 -7.704 1.00 49.09 112 GLU A CA 1
ATOM 927 C C . GLU A 1 112 ? -2.263 20.986 -8.213 1.00 49.09 112 GLU A C 1
ATOM 929 O O . GLU A 1 112 ? -1.235 20.453 -8.635 1.00 49.09 112 GLU A O 1
ATOM 934 N N . ALA A 1 113 ? -3.394 20.284 -8.091 1.00 50.72 113 ALA A N 1
ATOM 935 C CA . ALA A 1 113 ? -3.550 18.925 -8.594 1.00 50.72 113 ALA A CA 1
ATOM 936 C C . ALA A 1 113 ? -3.721 18.954 -10.121 1.00 50.72 113 ALA A C 1
ATOM 938 O O . ALA A 1 113 ? -4.825 19.104 -10.638 1.00 50.72 113 ALA A O 1
ATOM 939 N N . GLU A 1 114 ? -2.611 18.818 -10.838 1.00 51.84 114 GLU A N 1
ATOM 940 C CA . GLU A 1 114 ? -2.588 18.673 -12.294 1.00 51.84 114 GLU A CA 1
ATOM 941 C C . GLU A 1 114 ? -2.852 17.209 -12.689 1.00 51.84 114 GLU A C 1
ATOM 943 O O . GLU A 1 114 ? -2.430 16.274 -11.998 1.00 51.84 114 GLU A O 1
ATOM 948 N N . ALA A 1 115 ? -3.554 16.996 -13.806 1.00 51.84 115 ALA A N 1
ATOM 949 C CA . ALA A 1 115 ? -3.587 15.691 -14.459 1.00 51.84 115 ALA A CA 1
ATOM 950 C C . ALA A 1 115 ? -2.162 15.373 -14.931 1.00 51.84 115 ALA A C 1
ATOM 952 O O . ALA A 1 115 ? -1.591 16.111 -15.727 1.00 51.84 115 ALA A O 1
ATOM 953 N N . VAL A 1 116 ? -1.559 14.315 -14.387 1.00 52.72 116 VAL A N 1
ATOM 954 C CA . VAL A 1 116 ? -0.114 14.069 -14.564 1.00 52.72 116 VAL A CA 1
ATOM 955 C C . VAL A 1 116 ? 0.198 13.330 -15.872 1.00 52.72 116 VAL A C 1
ATOM 957 O O . VAL A 1 116 ? 1.355 13.288 -16.273 1.00 52.72 116 VAL A O 1
ATOM 960 N N . ASN A 1 117 ? -0.809 12.778 -16.564 1.00 50.84 117 ASN A N 1
ATOM 961 C CA . ASN A 1 117 ? -0.603 11.945 -17.753 1.00 50.84 117 ASN A CA 1
ATOM 962 C C . ASN A 1 117 ? -1.537 12.313 -18.920 1.00 50.84 117 ASN A C 1
ATOM 964 O O . ASN A 1 117 ? -2.709 12.608 -18.698 1.00 50.84 117 ASN A O 1
ATOM 968 N N . GLU A 1 118 ? -1.022 12.155 -20.145 1.00 45.72 118 GLU A N 1
ATOM 969 C CA . GLU A 1 118 ? -1.708 12.255 -21.452 1.00 45.72 118 GLU A CA 1
ATOM 970 C C . GLU A 1 118 ? -2.520 10.989 -21.833 1.00 45.72 118 GLU A C 1
ATOM 972 O O . GLU A 1 118 ? -2.878 10.800 -22.990 1.00 45.72 118 GLU A O 1
ATOM 977 N N . ASP A 1 119 ? -2.793 10.076 -20.891 1.00 48.19 119 ASP A N 1
ATOM 978 C CA . ASP A 1 119 ? -3.627 8.888 -21.155 1.00 48.19 119 ASP A CA 1
ATOM 979 C C . ASP A 1 119 ? -5.107 9.337 -21.160 1.00 48.19 119 ASP A C 1
ATOM 981 O O . ASP A 1 119 ? -5.729 9.457 -20.099 1.00 48.19 119 ASP A O 1
ATOM 985 N N . GLU A 1 120 ? -5.653 9.634 -22.349 1.00 49.62 120 GLU A N 1
ATOM 986 C CA . GLU A 1 120 ? -7.002 10.209 -22.542 1.00 49.62 120 GLU A CA 1
ATOM 987 C C . GLU A 1 120 ? -8.129 9.355 -21.931 1.00 49.62 120 GLU A C 1
ATOM 989 O O . GLU A 1 120 ? -9.166 9.884 -21.531 1.00 49.62 120 GLU A O 1
ATOM 994 N N . GLU A 1 121 ? -7.928 8.040 -21.804 1.00 50.03 121 GLU A N 1
ATOM 995 C CA . GLU A 1 121 ? -8.953 7.125 -21.291 1.00 50.03 121 GLU A CA 1
ATOM 996 C C . GLU A 1 121 ? -9.097 7.156 -19.760 1.00 50.03 121 GLU A C 1
ATOM 998 O O . GLU A 1 121 ? -10.204 6.961 -19.253 1.00 50.03 121 GLU A O 1
ATOM 1003 N N . GLN A 1 122 ? -8.011 7.380 -19.004 1.00 54.38 122 GLN A N 1
ATOM 1004 C CA . GLN A 1 122 ? -8.023 7.390 -17.530 1.00 54.38 122 GLN A CA 1
ATOM 1005 C C . GLN A 1 122 ? -6.941 8.323 -16.956 1.00 54.38 122 GLN A C 1
ATOM 1007 O O . GLN A 1 122 ? -5.859 7.861 -16.572 1.00 54.38 122 GLN A O 1
ATOM 1012 N N . PRO A 1 123 ? -7.219 9.634 -16.839 1.00 57.78 123 PRO A N 1
ATOM 1013 C CA . PRO A 1 123 ? -6.249 10.582 -16.310 1.00 57.78 123 PRO A CA 1
ATOM 1014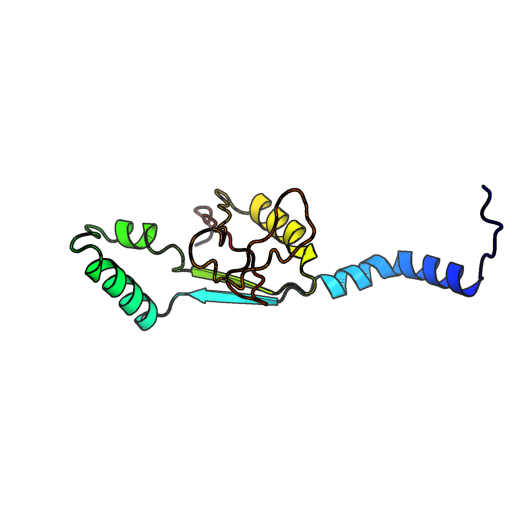 C C . PRO A 1 123 ? -5.924 10.277 -14.842 1.00 57.78 123 PRO A C 1
ATOM 1016 O O . PRO A 1 123 ? -6.805 10.185 -13.981 1.00 57.78 123 PRO A O 1
ATOM 1019 N N . TYR A 1 124 ? -4.632 10.142 -14.534 1.00 64.25 124 TYR A N 1
ATOM 1020 C CA . TYR A 1 124 ? -4.170 10.006 -13.155 1.00 64.25 124 TYR A CA 1
ATOM 1021 C C . TYR A 1 124 ? -4.309 11.344 -12.421 1.00 64.25 124 TYR A C 1
ATOM 1023 O O . TYR A 1 124 ? -3.651 12.328 -12.766 1.00 64.25 124 TYR A O 1
ATOM 1031 N N . ILE A 1 125 ? -5.131 11.361 -11.371 1.00 65.00 125 ILE A N 1
ATOM 1032 C CA . ILE A 1 125 ? -5.332 12.539 -10.524 1.00 65.00 125 ILE A CA 1
ATOM 1033 C C . ILE A 1 125 ? -4.375 12.461 -9.333 1.00 65.00 125 ILE A C 1
ATOM 1035 O O . ILE A 1 125 ? -4.595 11.699 -8.383 1.00 65.00 125 ILE A O 1
ATOM 1039 N N . ALA A 1 126 ? -3.310 13.261 -9.376 1.00 64.25 126 ALA A N 1
ATOM 1040 C CA . ALA A 1 126 ? -2.372 13.382 -8.269 1.00 64.25 126 ALA A CA 1
ATOM 1041 C C . ALA A 1 126 ? -3.009 14.068 -7.052 1.00 64.25 126 ALA A C 1
ATOM 1043 O O . ALA A 1 126 ? -3.923 14.881 -7.160 1.00 64.25 126 ALA A O 1
ATOM 1044 N N . ARG A 1 127 ? -2.499 13.752 -5.855 1.00 64.12 127 ARG A N 1
ATOM 1045 C CA . ARG A 1 127 ? -2.917 14.425 -4.609 1.00 64.12 127 ARG A CA 1
ATOM 1046 C C . ARG A 1 127 ? -2.284 15.800 -4.416 1.00 64.12 127 ARG A C 1
ATOM 1048 O O . ARG A 1 127 ? -2.824 16.629 -3.699 1.00 64.12 127 ARG A O 1
ATOM 1055 N N . PHE A 1 128 ? -1.087 15.968 -4.955 1.00 66.88 128 PHE A N 1
ATOM 1056 C CA . PHE A 1 128 ? -0.296 17.189 -4.959 1.00 66.88 128 PHE A CA 1
ATOM 1057 C C . PHE A 1 128 ? 0.734 17.057 -6.082 1.00 66.88 128 PHE A C 1
ATOM 1059 O O . PHE A 1 128 ? 1.018 15.943 -6.539 1.00 66.88 128 PHE A O 1
ATOM 1066 N N . ARG A 1 129 ? 1.300 18.177 -6.526 1.00 63.72 129 ARG A N 1
ATOM 1067 C CA . ARG A 1 129 ? 2.263 18.200 -7.628 1.00 63.72 129 ARG A CA 1
ATOM 1068 C C . ARG A 1 129 ? 3.465 17.284 -7.352 1.00 63.72 129 ARG A C 1
ATOM 1070 O O . ARG A 1 129 ? 4.067 17.337 -6.283 1.00 63.72 129 ARG A O 1
ATOM 1077 N N . GLY A 1 130 ? 3.800 16.426 -8.316 1.00 67.38 130 GLY A N 1
ATOM 1078 C CA . GLY A 1 130 ? 4.895 15.453 -8.204 1.00 67.38 130 GLY A CA 1
ATOM 1079 C C . GLY A 1 130 ? 4.548 14.157 -7.457 1.00 67.38 130 GLY A C 1
ATOM 1080 O O . GLY A 1 130 ? 5.384 13.258 -7.378 1.00 67.38 130 GLY A O 1
ATOM 1081 N N . TYR A 1 131 ? 3.326 14.010 -6.932 1.00 73.38 131 TYR A N 1
ATOM 1082 C CA . TYR A 1 131 ? 2.869 12.742 -6.368 1.00 73.38 131 TYR A CA 1
ATOM 1083 C C . TYR A 1 131 ? 2.352 11.807 -7.461 1.00 73.38 131 TYR A C 1
ATOM 1085 O O . TYR A 1 131 ? 1.285 12.056 -8.015 1.00 73.38 131 TYR A O 1
ATOM 1093 N N . PHE A 1 132 ? 3.060 10.702 -7.712 1.00 74.75 132 PHE A N 1
ATOM 1094 C CA . PHE A 1 132 ? 2.637 9.667 -8.657 1.00 74.75 132 PHE A CA 1
ATOM 1095 C C . PHE A 1 132 ? 2.724 8.270 -8.030 1.00 74.75 132 PHE A C 1
ATOM 1097 O O . PHE A 1 132 ? 3.804 7.715 -7.836 1.00 74.75 132 PHE A O 1
ATOM 1104 N N . ALA A 1 133 ? 1.572 7.707 -7.667 1.00 81.12 133 ALA A N 1
ATOM 1105 C CA . ALA A 1 133 ? 1.452 6.360 -7.117 1.00 81.12 133 ALA A CA 1
ATOM 1106 C C . ALA A 1 133 ? 0.077 5.755 -7.415 1.00 81.12 133 ALA A C 1
ATOM 1108 O O . ALA A 1 133 ? -0.957 6.365 -7.127 1.00 81.12 133 ALA A O 1
ATOM 1109 N N . HIS A 1 134 ? 0.071 4.520 -7.915 1.00 82.38 134 HIS A N 1
ATOM 1110 C CA . HIS A 1 134 ? -1.136 3.711 -8.032 1.00 82.38 134 HIS A CA 1
ATOM 1111 C C . HIS A 1 134 ? -1.322 2.885 -6.761 1.00 82.38 134 HIS A C 1
ATOM 1113 O O . HIS A 1 134 ? -0.420 2.171 -6.323 1.00 82.38 134 HIS A O 1
ATOM 1119 N N . HIS A 1 135 ? -2.508 2.971 -6.162 1.00 85.50 135 HIS A N 1
ATOM 1120 C CA . HIS A 1 135 ? -2.873 2.138 -5.027 1.00 85.50 135 HIS A CA 1
ATOM 1121 C C . HIS A 1 135 ? -3.910 1.111 -5.447 1.00 85.50 135 HIS A C 1
ATOM 1123 O O . HIS A 1 135 ? -4.919 1.440 -6.064 1.00 85.50 135 HIS A O 1
ATOM 1129 N N . CYS A 1 136 ? -3.709 -0.126 -5.020 1.00 86.06 136 CYS A N 1
ATOM 1130 C CA . CYS A 1 136 ? -4.737 -1.146 -5.062 1.00 86.06 136 CYS A CA 1
ATOM 1131 C C . CYS A 1 136 ? -4.840 -1.828 -3.701 1.00 86.06 136 CYS A C 1
ATOM 1133 O O . CYS A 1 136 ? -3.941 -1.752 -2.859 1.00 86.06 136 CYS A O 1
ATOM 1135 N N . ARG A 1 137 ? -5.986 -2.453 -3.469 1.00 88.31 137 ARG A N 1
ATOM 1136 C CA . ARG A 1 137 ? -6.217 -3.364 -2.354 1.00 88.31 137 ARG A CA 1
ATOM 1137 C C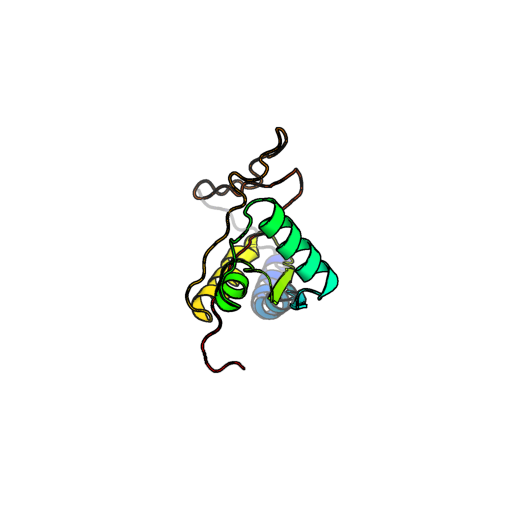 . ARG A 1 137 ? -6.426 -4.743 -2.931 1.00 88.31 137 ARG A C 1
ATOM 1139 O O . ARG A 1 137 ? -7.077 -4.865 -3.962 1.00 88.31 137 ARG A O 1
ATOM 1146 N N . VAL A 1 138 ? -5.917 -5.750 -2.246 1.00 85.81 138 VAL A N 1
ATOM 1147 C CA . VAL A 1 138 ? -6.068 -7.147 -2.641 1.00 85.81 138 VAL A CA 1
ATOM 1148 C C . VAL A 1 138 ? -6.574 -7.948 -1.454 1.00 85.81 138 VAL A C 1
ATOM 1150 O O . VAL A 1 138 ? -6.272 -7.606 -0.308 1.00 85.81 138 VAL A O 1
ATOM 1153 N N . LYS A 1 139 ? -7.342 -9.004 -1.720 1.00 81.50 139 LYS A N 1
ATOM 1154 C CA . LYS A 1 139 ? -7.612 -10.037 -0.722 1.00 81.50 139 LYS A CA 1
ATOM 1155 C C . LYS A 1 139 ? -6.591 -11.148 -0.917 1.00 81.50 139 LYS A C 1
ATOM 1157 O O . LYS A 1 139 ? -6.390 -11.621 -2.035 1.00 81.50 139 LYS A O 1
ATOM 1162 N N . LEU A 1 140 ? -5.927 -11.535 0.166 1.00 73.31 140 LEU A N 1
ATOM 1163 C CA . LEU A 1 140 ? -5.084 -12.722 0.152 1.00 73.31 140 LEU A CA 1
ATOM 1164 C C . LEU A 1 140 ? -5.996 -13.948 0.056 1.00 73.31 140 LEU A C 1
ATOM 1166 O O . LEU A 1 140 ? -7.037 -13.992 0.712 1.00 73.31 140 LEU A O 1
ATOM 1170 N N . ASN A 1 141 ? -5.625 -14.909 -0.787 1.00 65.44 141 ASN A N 1
ATOM 1171 C CA . ASN A 1 141 ? -6.326 -16.187 -0.837 1.00 65.44 141 ASN A CA 1
ATOM 1172 C C . ASN A 1 141 ? -6.073 -16.927 0.486 1.00 65.44 141 ASN A C 1
ATOM 1174 O O . ASN A 1 141 ? -4.940 -16.956 0.972 1.00 65.44 141 ASN A O 1
ATOM 1178 N N . G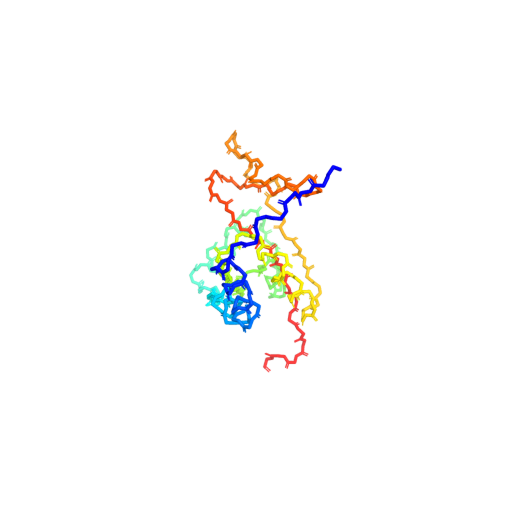LU A 1 142 ? -7.120 -17.510 1.067 1.00 53.84 142 GLU A N 1
ATOM 1179 C CA . GLU A 1 142 ? -6.995 -18.386 2.234 1.00 53.84 142 GLU A CA 1
ATOM 1180 C C . GLU A 1 142 ? -6.075 -19.565 1.860 1.00 53.84 142 GLU A C 1
ATOM 1182 O O . GLU A 1 142 ? -6.354 -20.281 0.899 1.00 53.84 142 GLU A O 1
ATOM 1187 N N . GLY A 1 143 ? -4.931 -19.699 2.545 1.00 47.22 143 GLY A N 1
ATOM 1188 C CA . GLY A 1 143 ? -3.897 -20.710 2.254 1.00 47.22 143 GLY A CA 1
ATOM 1189 C C . GLY A 1 143 ? -2.460 -20.185 2.097 1.00 47.22 143 GLY A C 1
ATOM 1190 O O . GLY A 1 143 ? -1.549 -20.978 1.899 1.00 47.22 143 GLY A O 1
ATOM 1191 N N . LEU A 1 144 ? -2.243 -18.868 2.183 1.00 49.34 144 LEU A N 1
ATOM 1192 C CA . LEU A 1 144 ? -0.911 -18.228 2.162 1.00 49.34 144 LEU A CA 1
ATOM 1193 C C . LEU A 1 144 ? -0.391 -17.820 3.560 1.00 49.34 144 LEU A C 1
ATOM 1195 O O . LEU A 1 144 ? 0.520 -16.996 3.649 1.00 49.34 144 LEU A O 1
ATOM 1199 N N . ALA A 1 145 ? -0.990 -18.354 4.630 1.00 38.88 145 ALA A N 1
ATOM 1200 C CA . ALA A 1 145 ? -0.576 -18.141 6.021 1.00 38.88 145 ALA A CA 1
ATOM 1201 C C . ALA A 1 145 ? 0.204 -19.346 6.552 1.00 38.88 145 ALA A C 1
ATOM 1203 O O . ALA A 1 145 ? -0.229 -20.482 6.254 1.00 38.88 145 ALA A O 1
#

Sequence (145 aa):
MATNGFEDPLVERFLAQYHENSAYYQRIVRLAQYTYYGKSPPRLRKKIYERLRKAPGRYKTEEDIKEDIVDLAGARIALYLPTHWKEVMRVIKDNFKGVIPKDHAGKHITAEAEAVNEDEEQPYIARFRGYFAHHCRVKLNEGLA